Protein AF-A0ABD7NKW3-F1 (afdb_monomer_lite)

Radius of gyration: 15.7 Å; chains: 1; bounding box: 37×29×44 Å

Organism: Klebsiella pneumoniae (NCBI:txid573)

Secondary structure (DSSP, 8-s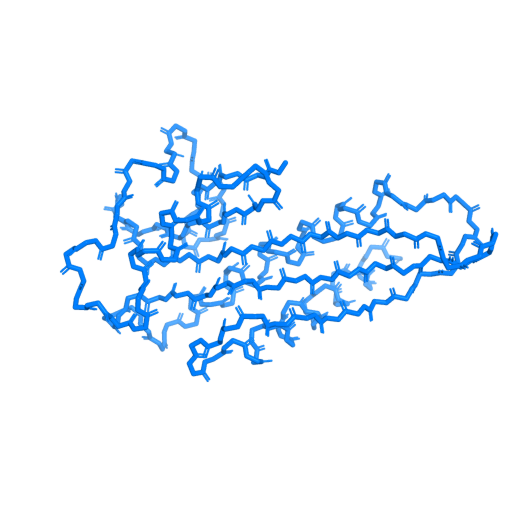tate):
--EEEE-TTS-B-TT--GGG--STTS--GGGHHHHHHHHHH-TT-EEEEEEETTEEEEEEEEEEEEEESSSSEEEEEEEEEEEEE-GGGTTSSHHHHHHHHHHHHHHHHHHHS--TT-EEEEEEEES---TTHHHHHHHHHHHHHHHHHH--

Sequence (152 aa):
MKKICIDLQGSPILGMLPQQGDFASVRDEFDASNRYDQALNFDDISVVTLVSEGKIIGFCSYFFHAFNLNENERIMTTTIDSVFIIESERKKSLSKILARYVACELLEFESSDEPCGCHLTHESTSNIVSQEGGRFVGDVYRIFSALKTIKV

Structure (mmCIF, N/CA/C/O backbone):
data_AF-A0ABD7NKW3-F1
#
_entry.id   AF-A0ABD7NKW3-F1
#
loop_
_atom_site.group_PDB
_atom_site.id
_atom_site.type_symbol
_atom_site.label_atom_id
_atom_site.label_alt_id
_atom_site.label_comp_id
_atom_site.label_asym_id
_atom_site.label_entity_id
_atom_site.label_seq_id
_atom_site.pdbx_PDB_ins_code
_atom_site.Cartn_x
_atom_site.Cartn_y
_atom_site.Cartn_z
_atom_site.occupancy
_atom_site.B_iso_or_equiv
_atom_site.auth_seq_id
_atom_site.auth_comp_id
_atom_site.auth_asym_id
_atom_site.auth_atom_id
_atom_site.pdbx_PDB_model_num
ATOM 1 N N . MET A 1 1 ? -5.149 -4.071 -10.969 1.00 82.69 1 MET A N 1
ATOM 2 C CA . MET A 1 1 ? -4.824 -3.517 -9.636 1.00 82.69 1 MET A CA 1
ATOM 3 C C . MET A 1 1 ? -5.494 -4.332 -8.543 1.00 82.69 1 MET A C 1
ATOM 5 O O . MET A 1 1 ? -6.516 -4.954 -8.819 1.00 82.69 1 MET A O 1
ATOM 9 N N . LYS A 1 2 ? -4.910 -4.388 -7.338 1.00 88.75 2 LYS A N 1
ATOM 10 C CA . LYS A 1 2 ? -5.412 -5.220 -6.225 1.00 88.75 2 LYS A CA 1
ATOM 11 C C . LYS A 1 2 ? -6.123 -4.360 -5.176 1.00 88.75 2 LYS A C 1
ATOM 13 O O . LYS A 1 2 ? -5.596 -3.335 -4.764 1.00 88.75 2 LYS A O 1
ATOM 18 N N . LYS A 1 3 ? -7.299 -4.802 -4.724 1.00 94.38 3 LYS A N 1
ATOM 19 C CA . LYS A 1 3 ? -8.049 -4.233 -3.591 1.00 94.38 3 LYS A CA 1
ATOM 20 C C . LYS A 1 3 ? -8.205 -5.347 -2.560 1.00 94.38 3 LYS A C 1
ATOM 22 O O . LYS A 1 3 ? -8.909 -6.318 -2.831 1.00 94.38 3 LYS A O 1
ATOM 27 N N . ILE A 1 4 ? -7.496 -5.263 -1.437 1.00 96.50 4 ILE A N 1
ATOM 28 C CA . ILE A 1 4 ? -7.325 -6.396 -0.520 1.00 96.50 4 ILE A CA 1
ATOM 29 C C . ILE A 1 4 ? -7.360 -5.984 0.951 1.00 96.50 4 ILE A C 1
ATOM 31 O O . ILE A 1 4 ? -6.873 -4.920 1.321 1.00 96.50 4 ILE A O 1
ATOM 35 N N . CYS A 1 5 ? -7.906 -6.858 1.795 1.00 97.62 5 CYS A N 1
ATOM 36 C CA . CYS A 1 5 ? -7.801 -6.761 3.246 1.00 97.62 5 CYS A CA 1
ATOM 37 C C . CYS A 1 5 ? -6.705 -7.696 3.767 1.00 97.62 5 CYS A C 1
ATOM 39 O O . CYS A 1 5 ? -6.643 -8.860 3.367 1.00 97.62 5 CYS A O 1
ATOM 41 N N . ILE A 1 6 ? -5.876 -7.200 4.684 1.00 97.81 6 ILE A N 1
ATOM 42 C CA . ILE A 1 6 ? -4.828 -7.966 5.362 1.00 97.81 6 ILE A CA 1
ATOM 43 C C . ILE A 1 6 ? -4.976 -7.892 6.883 1.00 97.81 6 ILE A C 1
ATOM 45 O O . ILE A 1 6 ? -5.465 -6.899 7.427 1.00 97.81 6 ILE A O 1
ATOM 49 N N . ASP A 1 7 ? -4.538 -8.943 7.569 1.00 96.75 7 ASP A N 1
ATOM 50 C CA . ASP A 1 7 ? -4.470 -8.996 9.029 1.00 96.75 7 ASP A CA 1
ATOM 51 C C . ASP A 1 7 ? -3.207 -8.309 9.589 1.00 96.75 7 ASP A C 1
ATOM 53 O O . ASP A 1 7 ? -2.360 -7.778 8.862 1.00 96.75 7 ASP A O 1
ATOM 57 N N . LEU A 1 8 ? -3.052 -8.342 10.916 1.00 95.31 8 LEU A N 1
ATOM 58 C CA . LEU A 1 8 ? -1.892 -7.780 11.618 1.00 95.31 8 LEU A CA 1
ATOM 59 C C . LEU A 1 8 ? -0.582 -8.557 11.387 1.00 95.31 8 LEU A C 1
ATOM 61 O O . LEU A 1 8 ? 0.479 -8.128 11.841 1.00 95.31 8 LEU A O 1
ATOM 65 N N . GLN A 1 9 ? -0.630 -9.695 10.697 1.00 94.31 9 GLN A N 1
ATOM 66 C CA . GLN A 1 9 ? 0.537 -10.453 10.252 1.00 94.31 9 GLN A CA 1
ATOM 67 C C . GLN A 1 9 ? 0.909 -10.108 8.798 1.00 94.31 9 GLN A C 1
ATOM 69 O O . GLN A 1 9 ? 1.984 -10.496 8.332 1.00 94.31 9 GLN A O 1
ATOM 74 N N . GLY A 1 10 ? 0.071 -9.330 8.107 1.00 93.50 10 GLY A N 1
ATOM 75 C CA . GLY A 1 10 ? 0.220 -8.984 6.698 1.00 93.50 10 GLY A CA 1
ATOM 76 C C . GLY A 1 10 ? -0.332 -10.044 5.745 1.00 93.50 10 GLY A C 1
ATOM 77 O O . GLY A 1 10 ? 0.001 -10.017 4.561 1.00 93.50 10 GLY A O 1
ATOM 78 N N . SER A 1 11 ? -1.141 -10.979 6.245 1.00 95.12 11 SER A N 1
ATOM 79 C CA . SER A 1 11 ? -1.727 -12.057 5.450 1.00 95.12 11 SER A CA 1
ATOM 80 C C . SER A 1 11 ? -3.079 -11.629 4.876 1.00 95.12 11 SER A C 1
ATOM 82 O O . SER A 1 11 ? -3.859 -10.998 5.591 1.00 95.12 11 SER A O 1
ATOM 84 N N . PRO A 1 12 ? -3.406 -11.994 3.623 1.00 95.31 12 PRO A N 1
ATOM 85 C CA . PRO A 1 12 ? -4.737 -11.792 3.057 1.00 95.31 12 PRO A CA 1
ATOM 86 C C . PRO A 1 12 ? -5.856 -12.402 3.908 1.00 95.31 12 PRO A C 1
ATOM 88 O O . PRO A 1 12 ? -5.800 -13.580 4.264 1.00 95.31 12 PRO A O 1
ATOM 91 N N . ILE A 1 13 ? -6.915 -11.632 4.160 1.00 95.25 13 ILE A N 1
ATOM 92 C CA . ILE A 1 13 ? -8.134 -12.123 4.813 1.00 95.25 13 ILE A CA 1
ATOM 93 C C . ILE A 1 13 ? -9.116 -12.575 3.734 1.00 95.25 13 ILE A C 1
ATOM 95 O O . ILE A 1 13 ? -9.704 -11.765 3.017 1.00 95.25 13 ILE A O 1
ATOM 99 N N . LEU A 1 14 ? -9.307 -13.888 3.614 1.00 91.31 14 LEU A N 1
ATOM 100 C CA . LEU A 1 14 ? -10.218 -14.462 2.624 1.00 91.31 14 LEU A CA 1
ATOM 101 C C . LEU A 1 14 ? -11.674 -14.079 2.919 1.00 91.31 14 LEU A C 1
ATOM 103 O O . LEU A 1 14 ? -12.149 -14.215 4.044 1.00 91.31 14 LEU A O 1
ATOM 107 N N . GLY A 1 15 ? -12.394 -13.638 1.886 1.00 86.25 15 GLY A N 1
ATOM 108 C CA . GLY A 1 15 ? -13.815 -13.288 1.977 1.00 86.25 15 GLY A CA 1
ATOM 109 C C . GLY A 1 15 ? -14.110 -11.897 2.545 1.00 86.25 15 GLY A C 1
ATOM 110 O O . GLY A 1 15 ? -15.278 -11.514 2.574 1.00 86.25 15 GLY A O 1
ATOM 111 N N . MET A 1 16 ? -13.085 -11.135 2.942 1.00 91.56 16 MET A N 1
ATOM 112 C CA . MET A 1 16 ? -13.230 -9.734 3.329 1.00 91.56 16 MET A CA 1
ATOM 113 C C . MET A 1 16 ? -12.770 -8.823 2.193 1.00 91.56 16 MET A C 1
ATOM 115 O O . MET A 1 16 ? -11.662 -8.966 1.675 1.00 91.56 16 MET A O 1
ATOM 119 N N . LEU A 1 17 ? -13.635 -7.890 1.806 1.00 89.81 17 LEU A N 1
ATOM 120 C CA . LEU A 1 17 ? -13.358 -6.915 0.758 1.00 89.81 17 LEU A CA 1
ATOM 121 C C . LEU A 1 17 ? -13.202 -5.517 1.366 1.00 89.81 17 LEU A C 1
ATOM 123 O O . LEU A 1 17 ? -13.988 -5.161 2.246 1.00 89.81 17 LEU A O 1
ATOM 127 N N . PRO A 1 18 ? -12.264 -4.689 0.871 1.00 89.25 18 PRO A N 1
ATOM 128 C CA . PRO A 1 18 ? -12.095 -3.314 1.342 1.00 89.25 18 PRO A CA 1
ATOM 129 C C . PRO A 1 18 ? -13.390 -2.487 1.369 1.00 89.25 18 PRO A C 1
ATOM 131 O O . PRO A 1 18 ? -13.592 -1.704 2.291 1.00 89.25 18 PRO A O 1
ATOM 134 N N . GLN A 1 19 ? -14.291 -2.709 0.409 1.00 86.94 19 GLN A N 1
ATOM 135 C CA . GLN A 1 19 ? -15.581 -2.021 0.274 1.00 86.94 19 GLN A CA 1
ATOM 136 C C . GLN A 1 19 ? -16.585 -2.340 1.396 1.00 86.94 19 GLN A C 1
ATOM 138 O O . GLN A 1 19 ? -17.633 -1.709 1.475 1.00 86.94 19 GLN A O 1
ATOM 143 N N . GLN A 1 20 ? -16.315 -3.349 2.231 1.00 82.00 20 GLN A N 1
ATOM 144 C CA . GLN A 1 20 ? -17.192 -3.736 3.342 1.00 82.00 20 GLN A CA 1
ATOM 145 C C . GLN A 1 20 ? -16.958 -2.909 4.614 1.00 82.00 20 GLN A C 1
ATOM 147 O O . GLN A 1 20 ? -17.719 -3.056 5.568 1.00 82.00 20 GLN A O 1
ATOM 152 N N . GLY A 1 21 ? -15.914 -2.080 4.657 1.00 81.88 21 GLY A N 1
ATOM 153 C CA . GLY A 1 21 ? -15.647 -1.167 5.765 1.00 81.88 21 GLY A CA 1
ATOM 154 C C . GLY A 1 21 ? -15.484 0.270 5.284 1.00 81.88 21 GLY A C 1
ATOM 155 O O . GLY A 1 21 ? -15.212 0.504 4.110 1.00 81.88 21 GLY A O 1
ATOM 156 N N . ASP A 1 22 ? -15.602 1.218 6.210 1.00 84.06 22 ASP A N 1
ATOM 157 C CA . ASP A 1 22 ? -15.376 2.643 5.970 1.00 84.06 22 ASP A CA 1
ATOM 158 C C . ASP A 1 22 ? -14.616 3.297 7.137 1.00 84.06 22 ASP A C 1
ATOM 160 O O . ASP A 1 22 ? -14.426 2.701 8.205 1.00 84.06 22 ASP A O 1
ATOM 164 N N . PHE A 1 23 ? -14.167 4.533 6.917 1.00 85.81 23 PHE A N 1
ATOM 165 C CA . PHE A 1 23 ? -13.575 5.386 7.949 1.00 85.81 23 PHE A CA 1
ATOM 166 C C . PHE A 1 23 ? -14.512 6.533 8.357 1.00 85.81 23 PHE A C 1
ATOM 168 O O . PHE A 1 23 ? -14.068 7.481 9.001 1.00 85.81 23 PHE A O 1
ATOM 175 N N . ALA A 1 24 ? -15.810 6.445 8.043 1.00 79.50 24 ALA A N 1
ATOM 176 C CA . ALA A 1 24 ? -16.773 7.531 8.242 1.00 79.50 24 ALA A CA 1
ATOM 177 C C . ALA A 1 24 ? -16.999 7.870 9.725 1.00 79.50 24 ALA A C 1
ATOM 179 O O . ALA A 1 24 ? -17.355 8.994 10.075 1.00 79.50 24 ALA A O 1
ATOM 180 N N . SER A 1 25 ? -16.795 6.891 10.613 1.00 73.25 25 SER A N 1
ATOM 181 C CA . SER A 1 25 ? -16.923 7.065 12.068 1.00 73.25 25 SER A CA 1
ATOM 182 C C . SER A 1 25 ? -15.676 7.650 12.741 1.00 73.25 25 SER A C 1
ATOM 184 O O . SER A 1 25 ? -15.723 8.026 13.916 1.00 73.25 25 SER A O 1
ATOM 186 N N . VAL A 1 26 ? -14.557 7.727 12.021 1.00 75.19 26 VAL A N 1
ATOM 187 C CA . VAL A 1 26 ? -13.326 8.334 12.521 1.00 75.19 26 VAL A CA 1
ATOM 188 C C . VAL A 1 26 ? -13.469 9.844 12.362 1.00 75.19 26 VAL A C 1
ATOM 190 O O . VAL A 1 26 ? -13.975 10.317 11.348 1.00 75.19 26 VAL A O 1
ATOM 193 N N . ARG A 1 27 ? -13.037 10.628 13.361 1.00 70.75 27 ARG A N 1
ATOM 194 C CA . ARG A 1 27 ? -12.874 12.079 13.173 1.00 70.75 27 ARG A CA 1
ATOM 195 C C . ARG A 1 27 ? -12.052 12.250 11.900 1.00 70.75 27 ARG A C 1
ATOM 197 O O . ARG A 1 27 ? -10.983 11.654 11.848 1.00 70.75 27 ARG A O 1
ATOM 204 N N . ASP A 1 28 ? -12.577 12.970 10.909 1.00 67.88 28 ASP A N 1
ATOM 205 C CA . ASP A 1 28 ? -12.053 12.990 9.535 1.00 67.88 28 ASP A CA 1
ATOM 206 C C . ASP A 1 28 ? -10.683 13.687 9.452 1.00 67.88 28 ASP A C 1
ATOM 208 O O . ASP A 1 28 ? -10.503 14.814 8.989 1.00 67.88 28 ASP A O 1
ATOM 212 N N . GLU A 1 29 ? -9.696 13.025 10.040 1.00 67.62 29 GLU A N 1
ATOM 213 C CA . GLU A 1 29 ? -8.310 13.411 10.077 1.00 67.62 29 GLU A CA 1
ATOM 214 C C . GLU A 1 29 ? -7.746 13.197 8.688 1.00 67.62 29 GLU A C 1
ATOM 216 O O . GLU A 1 29 ? -7.675 12.069 8.202 1.00 67.62 29 GLU A O 1
ATOM 221 N N . PHE A 1 30 ? -7.290 14.289 8.079 1.00 72.12 30 PHE A N 1
ATOM 222 C CA . PHE A 1 30 ? -6.649 14.257 6.769 1.00 72.12 30 PHE A CA 1
ATOM 223 C C . PHE A 1 30 ? -7.548 13.705 5.648 1.00 72.12 30 PHE A C 1
ATOM 225 O O . PHE A 1 30 ? -7.017 13.163 4.681 1.00 72.12 30 PHE A O 1
ATOM 232 N N . ASP A 1 31 ? -8.875 13.876 5.753 1.00 83.00 31 ASP A N 1
ATOM 233 C CA . ASP A 1 31 ? -9.840 13.472 4.712 1.00 83.00 31 ASP A CA 1
ATOM 234 C C . ASP A 1 31 ? -9.792 11.953 4.424 1.00 83.00 31 ASP A C 1
ATOM 236 O O . ASP A 1 31 ? -9.965 11.497 3.293 1.00 83.00 31 ASP A O 1
ATOM 240 N N . ALA A 1 32 ? -9.466 11.148 5.445 1.00 84.38 32 ALA A N 1
ATOM 241 C CA . ALA A 1 32 ? -9.139 9.731 5.296 1.00 84.38 32 ALA A CA 1
ATOM 242 C C . ALA A 1 32 ? -10.288 8.908 4.699 1.00 84.38 32 ALA A C 1
ATOM 244 O O . ALA A 1 32 ? -10.026 8.008 3.900 1.00 84.38 32 ALA A O 1
ATOM 245 N N . SER A 1 33 ? -11.540 9.221 5.054 1.00 88.00 33 SER A N 1
ATOM 246 C CA . SER A 1 33 ? -12.703 8.513 4.502 1.00 88.00 33 SER A CA 1
ATOM 247 C C . SER A 1 33 ? -12.832 8.765 3.003 1.00 88.00 33 SER A C 1
ATOM 249 O O . SER A 1 33 ? -12.893 7.822 2.223 1.00 88.00 33 SER A O 1
ATOM 251 N N . ASN A 1 34 ? -12.775 10.029 2.585 1.00 88.19 34 ASN A N 1
ATOM 252 C CA . ASN A 1 34 ? -12.877 10.405 1.179 1.00 88.19 34 ASN A CA 1
ATOM 253 C C . ASN A 1 34 ? -11.700 9.862 0.356 1.00 88.19 34 ASN A C 1
ATOM 255 O O . ASN A 1 34 ? -11.891 9.376 -0.753 1.00 88.19 34 ASN A O 1
ATOM 259 N N . ARG A 1 35 ? -10.478 9.889 0.906 1.00 88.50 35 ARG A N 1
ATOM 260 C CA . ARG A 1 35 ? -9.280 9.313 0.268 1.00 88.50 35 ARG A CA 1
ATOM 261 C C . ARG A 1 35 ? -9.424 7.816 0.037 1.00 88.50 35 ARG A C 1
ATOM 263 O O . ARG A 1 35 ? -9.101 7.328 -1.044 1.00 88.50 35 ARG A O 1
ATOM 270 N N . TYR A 1 36 ? -9.922 7.102 1.041 1.00 91.50 36 TYR A N 1
ATOM 271 C CA . TYR A 1 36 ? -10.184 5.674 0.941 1.00 91.50 36 TYR A CA 1
ATOM 272 C C . TYR A 1 36 ? -11.252 5.376 -0.116 1.00 91.50 36 TYR A C 1
ATOM 274 O O . TYR A 1 36 ? -11.013 4.571 -1.017 1.00 91.50 36 TYR A O 1
ATOM 282 N N . ASP A 1 37 ? -12.383 6.082 -0.070 1.00 91.31 37 ASP A N 1
ATOM 283 C CA . ASP A 1 37 ? -13.487 5.902 -1.014 1.00 91.31 37 ASP A CA 1
ATOM 284 C C . ASP A 1 37 ? -13.066 6.232 -2.450 1.00 91.31 37 ASP A C 1
ATOM 286 O O . ASP A 1 37 ? -13.375 5.487 -3.381 1.00 91.31 37 ASP A O 1
ATOM 290 N N . GLN A 1 38 ? -12.311 7.313 -2.655 1.00 90.25 38 GLN A N 1
ATOM 291 C CA . GLN A 1 38 ? -11.740 7.650 -3.958 1.00 90.25 38 GLN A CA 1
ATOM 292 C C . GLN A 1 38 ? -10.841 6.520 -4.458 1.00 90.25 38 GLN A C 1
ATOM 294 O O . GLN A 1 38 ? -11.078 5.996 -5.545 1.00 90.25 38 GLN A O 1
ATOM 299 N N . ALA A 1 39 ? -9.870 6.081 -3.655 1.00 91.62 39 ALA A N 1
ATOM 300 C CA . ALA A 1 39 ? -8.947 5.016 -4.038 1.00 91.62 39 ALA A CA 1
ATOM 301 C C . ALA A 1 39 ? -9.665 3.697 -4.382 1.00 91.62 39 ALA A C 1
ATOM 303 O O . ALA A 1 39 ? -9.262 2.993 -5.307 1.00 91.62 39 ALA A O 1
ATOM 304 N N . LEU A 1 40 ? -10.761 3.370 -3.689 1.00 93.31 40 LEU A N 1
ATOM 305 C CA . LEU A 1 40 ? -11.582 2.199 -4.003 1.00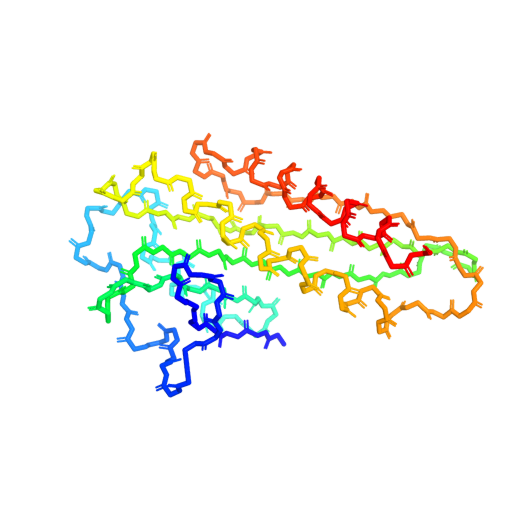 93.31 40 LEU A CA 1
ATOM 306 C C . LEU A 1 40 ? -12.373 2.327 -5.309 1.00 93.31 40 LEU A C 1
ATOM 308 O O . LEU A 1 40 ? -12.722 1.295 -5.889 1.00 93.31 40 LEU A O 1
ATOM 312 N N . ASN A 1 41 ? -12.635 3.543 -5.785 1.00 91.25 41 ASN A N 1
ATOM 313 C CA . ASN A 1 41 ? -13.388 3.806 -7.012 1.00 91.25 41 ASN A CA 1
ATOM 314 C C . ASN A 1 41 ? -12.505 3.966 -8.260 1.00 91.25 41 ASN A C 1
ATOM 316 O O . ASN A 1 41 ? -13.012 3.827 -9.369 1.00 91.25 41 ASN A O 1
ATOM 320 N N . PHE A 1 42 ? -11.201 4.212 -8.111 1.00 89.56 42 PHE A N 1
ATOM 321 C CA . PHE A 1 42 ? -10.269 4.215 -9.242 1.00 89.56 42 PHE A CA 1
ATOM 322 C C . PHE A 1 42 ? -9.787 2.792 -9.566 1.00 89.56 42 PHE A C 1
ATOM 324 O O . PHE A 1 42 ? -9.431 2.013 -8.678 1.00 89.56 42 PHE A O 1
ATOM 331 N N . ASP A 1 43 ? -9.782 2.437 -10.851 1.00 87.50 43 ASP A N 1
ATOM 332 C CA . ASP A 1 43 ? -9.339 1.114 -11.321 1.00 87.50 43 ASP A CA 1
ATOM 333 C C . ASP A 1 43 ? -7.812 0.990 -11.381 1.00 87.50 43 ASP A C 1
ATOM 335 O O . ASP A 1 43 ? -7.264 -0.097 -11.183 1.00 87.50 43 ASP A O 1
ATOM 339 N N . ASP A 1 44 ? -7.128 2.118 -11.567 1.00 87.00 44 ASP A N 1
ATOM 340 C CA . ASP A 1 44 ? -5.669 2.211 -11.655 1.00 87.00 44 ASP A CA 1
ATOM 341 C C . ASP A 1 44 ? -4.993 2.379 -10.287 1.00 87.00 44 ASP A C 1
ATOM 343 O O . ASP A 1 44 ? -3.785 2.585 -10.212 1.00 87.00 44 ASP A O 1
ATOM 347 N N . ILE A 1 45 ? -5.744 2.270 -9.187 1.00 90.19 45 ILE A N 1
ATOM 348 C CA . ILE A 1 45 ? -5.215 2.365 -7.824 1.00 90.19 45 ILE A CA 1
ATOM 349 C C . ILE A 1 45 ? -5.374 1.016 -7.124 1.00 90.19 45 ILE A C 1
ATOM 351 O O . ILE A 1 45 ? -6.452 0.419 -7.081 1.00 90.19 45 ILE A O 1
ATOM 355 N N . SER A 1 46 ? -4.269 0.520 -6.571 1.00 94.81 46 SER A N 1
ATOM 356 C CA . SER A 1 46 ? -4.290 -0.604 -5.640 1.00 94.81 46 SER A CA 1
ATOM 357 C C . SER A 1 46 ? -4.533 -0.095 -4.224 1.00 94.81 46 SER A C 1
ATOM 359 O O . SER A 1 46 ? -4.044 0.967 -3.842 1.00 94.81 46 SER A O 1
ATOM 361 N N . VAL A 1 47 ? -5.283 -0.860 -3.436 1.00 95.75 47 VAL A N 1
ATOM 362 C CA . VAL A 1 47 ? -5.610 -0.544 -2.044 1.00 95.75 47 VAL A CA 1
ATOM 363 C C . VAL A 1 47 ? -5.351 -1.769 -1.184 1.00 95.75 47 VAL A C 1
ATOM 365 O O . VAL A 1 47 ? -5.906 -2.840 -1.431 1.00 95.75 47 VAL A O 1
ATOM 368 N N . VAL A 1 48 ? -4.532 -1.599 -0.152 1.00 96.81 48 VAL A N 1
ATOM 369 C CA . VAL A 1 48 ? -4.360 -2.580 0.919 1.00 96.81 48 VAL A CA 1
ATOM 370 C C . VAL A 1 48 ? -4.931 -2.014 2.215 1.00 96.81 48 VAL A C 1
ATOM 372 O O . VAL A 1 48 ? -4.501 -0.965 2.691 1.00 96.81 48 VAL A O 1
ATOM 375 N N . THR A 1 49 ? -5.907 -2.715 2.783 1.00 97.12 49 THR A N 1
ATOM 376 C CA . THR A 1 49 ? -6.631 -2.326 3.996 1.00 97.12 49 THR A CA 1
ATOM 377 C C . THR A 1 49 ? -6.200 -3.213 5.157 1.00 97.12 49 THR A C 1
ATOM 379 O O . THR A 1 49 ? -6.276 -4.435 5.070 1.00 97.12 49 THR A O 1
ATOM 382 N N . LEU A 1 50 ? -5.764 -2.610 6.261 1.00 96.50 50 LEU A N 1
ATOM 383 C CA . LEU A 1 50 ? -5.381 -3.320 7.477 1.00 96.50 50 LEU A CA 1
ATOM 384 C C . LEU A 1 50 ? -6.600 -3.544 8.372 1.00 96.50 50 LEU A C 1
ATOM 386 O O . LEU A 1 50 ? -7.346 -2.604 8.660 1.00 96.50 50 LEU A O 1
ATOM 390 N N . VAL A 1 51 ? -6.764 -4.772 8.852 1.00 96.06 51 VAL A N 1
ATOM 391 C CA . VAL A 1 51 ? -7.908 -5.192 9.662 1.00 96.06 51 VAL A CA 1
ATOM 392 C C . VAL A 1 51 ? -7.438 -5.735 11.006 1.00 96.06 51 VAL A C 1
ATOM 394 O O . VAL A 1 51 ? -6.520 -6.551 11.082 1.00 96.06 51 VAL A O 1
ATOM 397 N N . SER A 1 52 ? -8.113 -5.313 12.072 1.00 94.06 52 SER A N 1
ATOM 398 C CA . SER A 1 52 ? -7.960 -5.863 13.417 1.00 94.06 52 SER A CA 1
ATOM 399 C C . SER A 1 52 ? -9.332 -6.179 13.988 1.00 94.06 52 SER A C 1
ATOM 401 O O . SER A 1 52 ? -10.224 -5.335 13.958 1.00 94.06 52 SER A O 1
ATOM 403 N N . GLU A 1 53 ? -9.509 -7.400 14.495 1.00 91.00 53 GLU A N 1
ATOM 404 C CA . GLU A 1 53 ? -1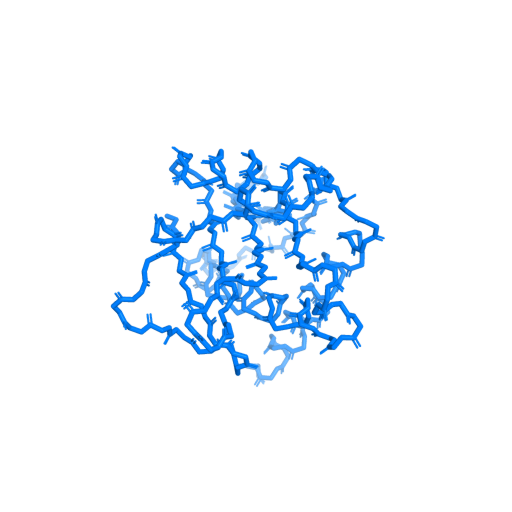0.767 -7.848 15.118 1.00 91.00 53 GLU A CA 1
ATOM 405 C C . GLU A 1 53 ? -12.005 -7.620 14.223 1.00 91.00 53 GLU A C 1
ATOM 407 O O . GLU A 1 53 ? -13.074 -7.222 14.683 1.00 91.00 53 GLU A O 1
ATOM 412 N N . GLY A 1 54 ? -11.850 -7.835 12.911 1.00 88.81 54 GLY A N 1
ATOM 413 C CA . GLY A 1 54 ? -12.916 -7.652 11.918 1.00 88.81 54 GLY A CA 1
ATOM 414 C C . GLY A 1 54 ? -13.233 -6.195 11.565 1.00 88.81 54 GLY A C 1
ATOM 415 O O . GLY A 1 54 ? -14.136 -5.951 10.768 1.00 88.81 54 GLY A O 1
ATOM 416 N N . LYS A 1 55 ? -12.501 -5.222 12.117 1.00 91.56 55 LYS A N 1
ATOM 417 C CA . LYS A 1 55 ? -12.645 -3.797 11.801 1.00 91.56 55 LYS A CA 1
ATOM 418 C C . LYS A 1 55 ? -11.468 -3.308 10.978 1.00 91.56 55 LYS A C 1
ATOM 420 O O . LYS A 1 55 ? -10.322 -3.647 11.272 1.00 91.56 55 LYS A O 1
ATOM 425 N N . ILE A 1 56 ? -11.742 -2.479 9.977 1.00 93.00 56 ILE A N 1
ATOM 426 C CA . ILE A 1 56 ? -10.679 -1.787 9.254 1.00 93.00 56 ILE A CA 1
ATOM 427 C C . ILE A 1 56 ? -10.070 -0.719 10.170 1.00 93.00 56 ILE A C 1
ATOM 429 O O . ILE A 1 56 ? -10.785 0.023 10.840 1.00 93.00 56 ILE A O 1
ATOM 433 N N . ILE A 1 57 ? -8.744 -0.681 10.247 1.00 93.12 57 ILE A N 1
ATOM 434 C CA . ILE A 1 57 ? -8.005 0.221 11.146 1.00 93.12 57 ILE A CA 1
ATOM 435 C C . ILE A 1 57 ? -6.968 1.076 10.416 1.00 93.12 57 ILE A C 1
ATOM 437 O O . ILE A 1 57 ? -6.319 1.933 11.015 1.00 93.12 57 ILE A O 1
ATOM 441 N N . GLY A 1 58 ? -6.810 0.862 9.115 1.00 92.62 58 GLY A N 1
ATOM 442 C CA . GLY A 1 58 ? -5.941 1.665 8.276 1.00 92.62 58 GLY A CA 1
ATOM 443 C C . GLY A 1 58 ? -5.898 1.163 6.845 1.00 92.62 58 GLY A C 1
ATOM 444 O O . GLY A 1 58 ? -6.429 0.097 6.538 1.00 92.62 58 GLY A O 1
ATOM 445 N N . PHE A 1 59 ? -5.265 1.930 5.971 1.00 93.81 59 PHE A N 1
ATOM 446 C CA . PHE A 1 59 ? -5.103 1.576 4.570 1.00 93.81 59 PHE A CA 1
ATOM 447 C C . PHE A 1 59 ? -3.853 2.215 3.963 1.00 93.81 59 PHE A C 1
ATOM 449 O O . PHE A 1 59 ? -3.286 3.170 4.503 1.00 93.81 59 PHE A O 1
ATOM 456 N N . CYS A 1 60 ? -3.451 1.677 2.817 1.00 92.94 60 CYS A N 1
ATOM 457 C CA . CYS A 1 60 ? -2.517 2.290 1.888 1.00 92.94 60 CYS A CA 1
ATOM 458 C C . CYS A 1 60 ? -3.089 2.187 0.469 1.00 92.94 60 CYS A C 1
ATOM 460 O O . CYS A 1 60 ? -3.441 1.088 0.033 1.00 92.94 60 CYS A O 1
ATOM 462 N N . SER A 1 61 ? -3.174 3.313 -0.238 1.00 92.44 61 SER A N 1
ATOM 463 C CA . SER A 1 61 ? -3.433 3.368 -1.677 1.00 92.44 61 SER A CA 1
ATOM 464 C C . SER A 1 61 ? -2.131 3.632 -2.429 1.00 92.44 61 SER A C 1
ATOM 466 O O . SER A 1 61 ? -1.316 4.471 -2.034 1.00 92.44 61 SER A O 1
ATOM 468 N N . TYR A 1 62 ? -1.903 2.884 -3.503 1.00 91.75 62 TYR A N 1
ATOM 469 C CA . TYR A 1 62 ? -0.663 2.941 -4.269 1.00 91.75 62 TYR A CA 1
ATOM 470 C C . TYR A 1 62 ? -0.860 2.453 -5.701 1.00 91.75 62 TYR A C 1
ATOM 472 O O . TYR A 1 62 ? -1.806 1.730 -6.014 1.00 91.75 62 TYR A O 1
ATOM 480 N N . PHE A 1 63 ? 0.070 2.808 -6.577 1.00 90.00 63 PHE A N 1
ATOM 481 C CA . PHE A 1 63 ? 0.162 2.228 -7.908 1.00 90.00 63 PHE A CA 1
ATOM 482 C C . PHE A 1 63 ? 1.613 2.150 -8.364 1.00 90.00 63 PHE A C 1
ATOM 484 O O . PHE A 1 63 ? 2.460 2.955 -7.965 1.00 90.00 63 PHE A O 1
ATOM 491 N N . PHE A 1 64 ? 1.883 1.158 -9.205 1.00 88.38 64 PHE A N 1
ATOM 492 C CA . PHE A 1 64 ? 3.162 0.995 -9.873 1.00 88.38 64 PHE A CA 1
ATOM 493 C C . PHE A 1 64 ? 2.966 1.255 -11.353 1.00 88.38 64 PHE A C 1
ATOM 495 O O . PHE A 1 64 ? 1.949 0.871 -11.934 1.00 88.38 64 PHE A O 1
ATOM 502 N N . HIS A 1 65 ? 3.940 1.909 -11.956 1.00 86.38 65 HIS A N 1
ATOM 503 C CA . HIS A 1 65 ? 3.978 2.088 -13.390 1.00 86.38 65 HIS A CA 1
ATOM 504 C C . HIS A 1 65 ? 5.382 1.783 -13.874 1.00 86.38 65 HIS A C 1
ATOM 506 O O . HIS A 1 65 ? 6.353 2.010 -13.156 1.00 86.38 65 HIS A O 1
ATOM 512 N N . ALA A 1 66 ? 5.500 1.268 -15.088 1.00 84.69 66 ALA A N 1
ATOM 513 C CA . ALA A 1 66 ? 6.797 1.088 -15.694 1.00 84.69 66 ALA A CA 1
ATOM 514 C C . ALA A 1 66 ? 6.743 1.432 -17.173 1.00 84.69 66 ALA A C 1
ATOM 516 O O . ALA A 1 66 ? 5.781 1.116 -17.872 1.00 84.69 66 ALA A O 1
ATOM 517 N N . PHE A 1 67 ? 7.781 2.114 -17.634 1.00 83.44 67 PHE A N 1
ATOM 518 C CA . PHE A 1 67 ? 7.872 2.598 -19.000 1.00 83.44 67 PHE A CA 1
ATOM 519 C C . PHE A 1 67 ? 9.312 2.538 -19.495 1.00 83.44 67 PHE A C 1
ATOM 521 O O . PHE A 1 67 ? 10.268 2.625 -18.724 1.00 83.44 67 PHE A O 1
ATOM 528 N N . ASN A 1 68 ? 9.461 2.381 -20.807 1.00 83.38 68 ASN A N 1
ATOM 529 C CA . ASN A 1 68 ? 10.767 2.363 -21.451 1.00 83.38 68 ASN A CA 1
ATOM 530 C C . ASN A 1 68 ? 11.254 3.807 -21.594 1.00 83.38 68 ASN A C 1
ATOM 532 O O . ASN A 1 68 ? 10.577 4.619 -22.228 1.00 83.38 68 ASN A O 1
ATOM 536 N N . LEU A 1 69 ? 12.423 4.121 -21.035 1.00 80.88 69 LEU A N 1
ATOM 537 C CA . LEU A 1 69 ? 13.105 5.380 -21.329 1.00 80.88 69 LEU A CA 1
ATOM 538 C C . LEU A 1 69 ? 13.782 5.297 -22.705 1.00 80.88 69 LEU A C 1
ATOM 540 O O . LEU A 1 69 ? 13.774 6.259 -23.470 1.00 80.88 69 LEU A O 1
ATOM 544 N N . ASN A 1 70 ? 14.343 4.129 -23.024 1.00 81.94 70 ASN A N 1
ATOM 545 C CA . ASN A 1 70 ? 14.921 3.779 -24.320 1.00 81.94 70 ASN A CA 1
ATOM 546 C C . ASN A 1 70 ? 14.936 2.244 -24.500 1.00 81.94 70 ASN A C 1
ATOM 548 O O . ASN A 1 70 ? 14.334 1.515 -23.715 1.00 81.94 70 ASN A O 1
ATOM 552 N N . GLU A 1 71 ? 15.596 1.746 -25.549 1.00 77.38 71 GLU A N 1
ATOM 553 C CA . GLU A 1 71 ? 15.676 0.311 -25.876 1.00 77.38 71 GLU A CA 1
ATOM 554 C C . GLU A 1 71 ? 16.401 -0.553 -24.825 1.00 77.38 71 GLU A C 1
ATOM 556 O O . GLU A 1 71 ? 16.192 -1.762 -24.802 1.00 77.38 71 GLU A O 1
ATOM 561 N N . ASN A 1 72 ? 17.209 0.051 -23.947 1.00 78.31 72 ASN A N 1
ATOM 562 C CA . ASN A 1 72 ? 18.027 -0.651 -22.950 1.00 78.31 72 ASN A CA 1
ATOM 563 C C . ASN A 1 72 ? 17.682 -0.270 -21.496 1.00 78.31 72 ASN A C 1
ATOM 565 O O . ASN A 1 72 ? 18.243 -0.839 -20.555 1.00 78.31 72 ASN A O 1
ATOM 569 N N . GLU A 1 73 ? 16.780 0.692 -21.297 1.00 76.94 73 GLU A N 1
ATOM 570 C CA . GLU A 1 73 ? 16.496 1.285 -19.992 1.00 76.94 73 GLU A CA 1
ATOM 571 C C . GLU A 1 73 ? 14.994 1.412 -19.746 1.00 76.94 73 GLU A C 1
ATOM 573 O O . GLU A 1 73 ? 14.248 1.989 -20.547 1.00 76.94 73 GLU A O 1
ATOM 578 N N . ARG A 1 74 ? 14.567 0.910 -18.586 1.00 79.31 74 ARG A N 1
ATOM 579 C CA . ARG A 1 74 ? 13.205 1.043 -18.073 1.00 79.31 74 ARG A CA 1
ATOM 580 C C . ARG A 1 74 ? 13.208 1.776 -16.747 1.00 79.31 74 ARG A C 1
ATOM 582 O O . ARG A 1 74 ? 14.049 1.541 -15.881 1.00 79.31 74 ARG A O 1
ATOM 589 N N . ILE A 1 75 ? 12.205 2.623 -16.577 1.00 80.06 75 ILE A N 1
ATOM 590 C CA . ILE A 1 75 ? 11.922 3.283 -15.311 1.00 80.06 75 ILE A CA 1
ATOM 591 C C . ILE A 1 75 ? 10.683 2.630 -14.722 1.00 80.06 75 ILE A C 1
ATOM 593 O O . ILE A 1 75 ? 9.653 2.528 -15.387 1.00 80.06 75 ILE A O 1
ATOM 597 N N . MET A 1 76 ? 10.795 2.203 -13.470 1.00 82.81 76 MET A N 1
ATOM 598 C CA . MET A 1 76 ? 9.682 1.764 -12.647 1.00 82.81 76 MET A CA 1
ATOM 599 C C . MET A 1 76 ? 9.398 2.831 -11.598 1.00 82.81 76 MET A C 1
ATOM 601 O O . MET A 1 76 ? 10.249 3.165 -10.774 1.00 82.81 76 MET A O 1
ATOM 605 N N . THR A 1 77 ? 8.185 3.361 -11.601 1.00 81.38 77 THR A N 1
ATOM 606 C CA . THR A 1 77 ? 7.742 4.344 -10.622 1.00 81.38 77 THR A CA 1
ATOM 607 C C . THR A 1 77 ? 6.836 3.680 -9.599 1.00 81.38 77 THR A C 1
ATOM 609 O O . THR A 1 77 ? 5.901 2.948 -9.928 1.00 81.38 77 THR A O 1
ATOM 612 N N . THR A 1 78 ? 7.122 3.943 -8.328 1.00 85.06 78 THR A N 1
ATOM 613 C CA . THR A 1 78 ? 6.243 3.595 -7.213 1.00 85.06 78 THR A CA 1
ATOM 614 C C . THR A 1 78 ? 5.577 4.854 -6.702 1.00 85.06 78 THR A C 1
ATOM 616 O O . THR A 1 78 ? 6.249 5.748 -6.184 1.00 85.06 78 THR A O 1
ATOM 619 N N . THR A 1 79 ? 4.253 4.909 -6.798 1.00 85.94 79 THR A N 1
ATOM 620 C CA . THR A 1 79 ? 3.481 6.006 -6.223 1.00 85.94 79 THR A CA 1
ATOM 621 C C . THR A 1 79 ? 2.699 5.523 -5.024 1.00 85.94 79 THR A C 1
ATOM 623 O O . THR A 1 79 ? 1.876 4.618 -5.143 1.00 85.94 79 THR A O 1
ATOM 626 N N . ILE A 1 80 ? 2.933 6.158 -3.877 1.00 88.19 80 ILE A N 1
ATOM 627 C CA . ILE A 1 80 ? 2.059 6.030 -2.711 1.00 88.19 80 ILE A CA 1
ATOM 628 C C . ILE A 1 80 ? 1.128 7.238 -2.713 1.00 88.19 80 ILE A C 1
ATOM 630 O O . ILE A 1 80 ? 1.585 8.380 -2.631 1.00 88.19 80 ILE A O 1
ATOM 634 N N . ASP A 1 81 ? -0.164 6.967 -2.855 1.00 86.12 81 ASP A N 1
ATOM 635 C CA . ASP A 1 81 ? -1.214 7.979 -2.932 1.00 86.12 81 ASP A CA 1
ATOM 636 C C . ASP A 1 81 ? -1.701 8.375 -1.535 1.00 86.12 81 ASP A C 1
ATOM 638 O O . ASP A 1 81 ? -1.791 9.551 -1.214 1.00 86.12 81 ASP A O 1
ATOM 642 N N . SER A 1 82 ? -1.978 7.426 -0.646 1.00 86.44 82 SER A N 1
ATOM 643 C CA . SER A 1 82 ? -2.380 7.749 0.725 1.00 86.44 82 SER A CA 1
ATOM 644 C C . SER A 1 82 ? -2.036 6.628 1.685 1.00 86.44 82 SER A C 1
ATOM 646 O O . SER A 1 82 ? -2.109 5.453 1.342 1.00 86.44 82 SER A O 1
ATOM 648 N N . VAL A 1 83 ? -1.677 6.997 2.916 1.00 89.56 83 VAL A N 1
ATOM 649 C CA . VAL A 1 83 ? -1.474 6.059 4.026 1.00 89.56 83 VAL A CA 1
ATOM 650 C C . VAL A 1 83 ? -2.131 6.615 5.270 1.00 89.56 83 VAL A C 1
ATOM 652 O O . VAL A 1 83 ? -1.855 7.746 5.691 1.00 89.56 83 VAL A O 1
ATOM 655 N N . PHE A 1 84 ? -2.958 5.786 5.890 1.00 89.19 84 PHE A N 1
ATOM 656 C CA . PHE A 1 84 ? -3.694 6.152 7.082 1.00 89.19 84 PHE A CA 1
ATOM 657 C C . PHE A 1 84 ? -3.782 4.982 8.057 1.00 89.19 84 PHE A C 1
ATOM 659 O O . PHE A 1 84 ? -3.993 3.840 7.661 1.00 89.19 84 PHE A O 1
ATOM 666 N N . ILE A 1 85 ? -3.647 5.290 9.344 1.00 90.31 85 ILE A N 1
ATOM 667 C CA . ILE A 1 85 ? -3.942 4.405 10.473 1.00 90.31 85 ILE A CA 1
ATOM 668 C C . ILE A 1 85 ? -4.776 5.235 11.451 1.00 90.31 85 ILE A C 1
ATOM 670 O O . ILE A 1 85 ? -4.407 6.384 11.741 1.00 90.31 85 ILE A O 1
ATOM 674 N N . ILE A 1 86 ? -5.869 4.668 11.967 1.00 88.94 86 ILE A N 1
ATOM 675 C CA . ILE A 1 86 ? -6.722 5.343 12.956 1.00 88.94 86 ILE A CA 1
ATOM 676 C C . ILE A 1 86 ? -5.909 5.730 14.195 1.00 88.94 86 ILE A C 1
ATOM 678 O O . ILE A 1 86 ? -5.002 5.004 14.603 1.00 88.94 86 ILE A O 1
ATOM 682 N N . GLU A 1 87 ? -6.215 6.879 14.802 1.00 86.62 87 GLU A N 1
ATOM 683 C CA . GLU A 1 87 ? -5.389 7.471 15.865 1.00 86.62 87 GLU A CA 1
ATOM 684 C C . GLU A 1 87 ? -5.117 6.503 17.031 1.00 86.62 87 GLU A C 1
ATOM 686 O O . GLU A 1 87 ? -3.971 6.372 17.467 1.00 86.62 87 GLU A O 1
ATOM 691 N N . SER A 1 88 ? -6.136 5.754 17.466 1.00 88.12 88 SER A N 1
ATOM 692 C CA . SER A 1 88 ? -6.050 4.775 18.561 1.00 88.12 88 SER A CA 1
ATOM 693 C C . SER A 1 88 ? -5.094 3.604 18.293 1.00 88.12 88 SER A C 1
ATOM 695 O O . SER A 1 88 ? -4.660 2.925 19.224 1.00 88.12 88 SER A O 1
ATOM 697 N N . GLU A 1 89 ? -4.749 3.365 17.028 1.00 89.31 89 GLU A N 1
ATOM 698 C CA . GLU A 1 89 ? -3.896 2.261 16.583 1.00 89.31 89 GLU A CA 1
ATOM 699 C C . GLU A 1 89 ? -2.477 2.718 16.201 1.00 89.31 89 GLU A C 1
ATOM 701 O O . GLU A 1 89 ? -1.595 1.899 15.921 1.00 89.31 89 GLU A O 1
ATOM 706 N N . ARG A 1 90 ? -2.207 4.030 16.227 1.00 85.31 90 ARG A N 1
ATOM 707 C CA . ARG A 1 90 ? -0.882 4.586 15.913 1.00 85.31 90 ARG A CA 1
ATOM 708 C C . ARG A 1 90 ? 0.163 4.186 16.960 1.00 85.31 90 ARG A C 1
ATOM 710 O O . ARG A 1 90 ? -0.145 3.751 18.065 1.00 85.31 90 ARG A O 1
ATOM 717 N N . LYS A 1 91 ? 1.445 4.336 16.598 1.00 80.38 91 LYS A N 1
ATOM 718 C CA . LYS A 1 91 ? 2.629 3.947 17.404 1.00 80.38 91 LYS A CA 1
ATOM 719 C C . LYS A 1 91 ? 2.786 2.438 17.656 1.00 80.38 91 LYS A C 1
ATOM 721 O O . LYS A 1 91 ? 3.727 2.035 18.332 1.00 80.38 91 LYS A O 1
ATOM 726 N N . LYS A 1 92 ? 1.952 1.596 17.039 1.00 83.56 92 LYS A N 1
ATOM 727 C CA . LYS A 1 92 ? 2.060 0.124 17.065 1.00 83.56 92 LYS A CA 1
ATOM 728 C C . LYS A 1 92 ? 2.853 -0.457 15.879 1.00 83.56 92 LYS A C 1
ATOM 730 O O . LYS A 1 92 ? 2.793 -1.648 15.613 1.00 83.56 92 LYS A O 1
ATOM 735 N N . SER A 1 93 ? 3.600 0.377 15.144 1.00 87.25 93 SER A N 1
ATOM 736 C CA . SER A 1 93 ? 4.346 -0.009 13.9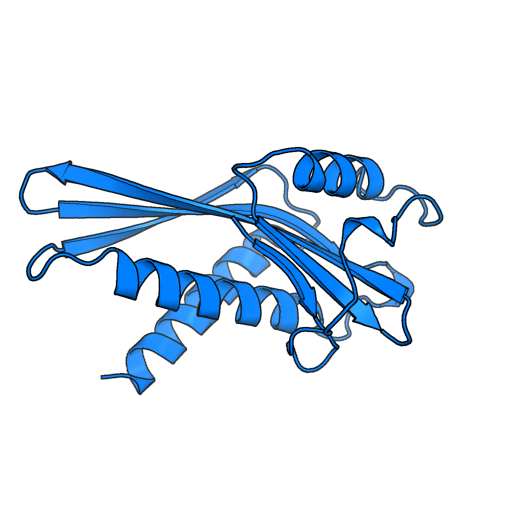27 1.00 87.25 93 SER A CA 1
ATOM 737 C C . SER A 1 93 ? 3.493 -0.622 12.800 1.00 87.25 93 SER A C 1
ATOM 739 O O . SER A 1 93 ? 4.034 -1.279 11.915 1.00 87.25 93 SER A O 1
ATOM 741 N N . LEU A 1 94 ? 2.178 -0.383 12.789 1.00 90.31 94 LEU A N 1
ATOM 742 C CA . LEU A 1 94 ? 1.252 -0.965 11.808 1.00 90.31 94 LEU A CA 1
ATOM 743 C C . LEU A 1 94 ? 1.509 -0.500 10.372 1.00 90.31 94 LEU A C 1
ATOM 745 O O . LEU A 1 94 ? 1.332 -1.265 9.428 1.00 90.31 94 LEU A O 1
ATOM 749 N N . SER A 1 95 ? 2.020 0.720 10.205 1.00 88.69 95 SER A N 1
ATOM 750 C CA . SER A 1 95 ? 2.475 1.224 8.909 1.00 88.69 95 SER A CA 1
ATOM 751 C C . SER A 1 95 ? 3.565 0.341 8.290 1.00 88.69 95 SER A C 1
ATOM 753 O O . SER A 1 95 ? 3.613 0.205 7.073 1.00 88.69 95 SER A O 1
ATOM 755 N N . LYS A 1 96 ? 4.383 -0.363 9.086 1.00 90.50 96 LYS A N 1
ATOM 756 C CA . LYS A 1 96 ? 5.388 -1.300 8.553 1.00 90.50 96 LYS A CA 1
ATOM 757 C C . LYS A 1 96 ? 4.775 -2.558 7.942 1.00 90.50 96 LYS A C 1
ATOM 759 O O . LYS A 1 96 ? 5.381 -3.136 7.047 1.00 90.50 96 LYS A O 1
ATOM 764 N N . ILE A 1 97 ? 3.602 -2.983 8.412 1.00 94.19 97 ILE A N 1
ATOM 765 C CA . ILE A 1 97 ? 2.884 -4.133 7.845 1.00 94.19 97 ILE A CA 1
ATOM 766 C C . ILE A 1 97 ? 2.405 -3.770 6.438 1.00 94.19 97 ILE A C 1
ATOM 768 O O . ILE A 1 97 ? 2.700 -4.487 5.484 1.00 94.19 97 ILE A O 1
ATOM 772 N N . LEU A 1 98 ? 1.767 -2.602 6.303 1.00 94.19 98 LEU A N 1
ATOM 773 C CA . LEU A 1 98 ? 1.361 -2.046 5.011 1.00 94.19 98 LEU A CA 1
ATOM 774 C C . LEU A 1 98 ? 2.574 -1.847 4.086 1.00 94.19 98 LEU A C 1
ATOM 776 O O . LEU A 1 98 ? 2.544 -2.284 2.940 1.00 94.19 98 LEU A O 1
ATOM 780 N N . ALA A 1 99 ? 3.667 -1.260 4.585 1.00 93.00 99 ALA A N 1
ATOM 781 C CA . ALA A 1 99 ? 4.878 -1.042 3.792 1.00 93.00 99 ALA A CA 1
ATOM 782 C C . ALA A 1 99 ? 5.498 -2.359 3.299 1.00 93.00 99 ALA A C 1
ATOM 784 O O . ALA A 1 99 ? 5.921 -2.455 2.150 1.00 93.00 99 ALA A O 1
ATOM 785 N N . ARG A 1 100 ? 5.521 -3.396 4.147 1.00 94.62 100 ARG A N 1
ATOM 786 C CA . ARG A 1 100 ? 6.003 -4.728 3.765 1.00 94.62 100 ARG A CA 1
ATOM 787 C C . ARG A 1 100 ? 5.128 -5.358 2.688 1.00 94.62 100 ARG A C 1
ATOM 789 O O . ARG A 1 100 ? 5.678 -5.938 1.759 1.00 94.62 100 ARG A O 1
ATOM 796 N N . TYR A 1 101 ? 3.806 -5.236 2.800 1.00 95.69 101 TYR A N 1
ATOM 797 C CA . TYR A 1 101 ? 2.885 -5.733 1.779 1.00 95.69 101 TYR A CA 1
ATOM 798 C C . TYR A 1 101 ? 3.164 -5.072 0.422 1.00 95.69 101 TYR A C 1
ATOM 800 O O . TYR A 1 101 ? 3.409 -5.762 -0.563 1.00 95.69 101 TYR A O 1
ATOM 808 N N . VAL A 1 102 ? 3.239 -3.737 0.395 1.00 94.12 102 VAL A N 1
ATOM 809 C CA . VAL A 1 102 ? 3.544 -2.976 -0.828 1.00 94.12 102 VAL A CA 1
ATOM 810 C C . VAL A 1 102 ? 4.919 -3.348 -1.396 1.00 94.12 102 VAL A C 1
ATOM 812 O O . VAL A 1 102 ? 5.056 -3.492 -2.604 1.00 94.12 102 VAL A O 1
ATOM 815 N N . ALA A 1 103 ? 5.932 -3.561 -0.551 1.00 93.12 103 ALA A N 1
ATOM 816 C CA . ALA A 1 103 ? 7.263 -3.981 -0.995 1.00 93.12 103 ALA A CA 1
ATOM 817 C C . ALA A 1 103 ? 7.271 -5.378 -1.642 1.00 93.12 103 ALA A C 1
ATOM 819 O O . ALA A 1 103 ? 7.985 -5.595 -2.620 1.00 93.12 103 ALA A O 1
ATOM 820 N N . CYS A 1 104 ? 6.483 -6.323 -1.118 1.00 92.81 104 CYS A N 1
ATOM 821 C CA . CYS A 1 104 ? 6.309 -7.636 -1.742 1.00 92.81 104 CYS A CA 1
ATOM 822 C C . CYS A 1 104 ? 5.616 -7.518 -3.105 1.00 92.81 104 CYS A C 1
ATOM 824 O O . CYS A 1 104 ? 6.069 -8.130 -4.067 1.00 92.81 104 CYS A O 1
ATOM 826 N N . GLU A 1 105 ? 4.569 -6.698 -3.203 1.00 92.56 105 GLU A N 1
ATOM 827 C CA . GLU A 1 105 ? 3.868 -6.443 -4.467 1.00 92.56 105 GLU A CA 1
ATOM 828 C C . GLU A 1 105 ? 4.776 -5.766 -5.500 1.00 92.56 105 GLU A C 1
ATOM 830 O O . GLU A 1 105 ? 4.729 -6.119 -6.672 1.00 92.56 105 GLU A O 1
ATOM 835 N N . LEU A 1 106 ? 5.638 -4.834 -5.077 1.00 90.81 106 LEU A N 1
ATOM 836 C CA . LEU A 1 106 ? 6.628 -4.207 -5.956 1.00 90.81 106 LEU A CA 1
ATOM 837 C C . LEU A 1 106 ? 7.629 -5.238 -6.495 1.00 90.81 106 LEU A C 1
ATOM 839 O O . LEU A 1 106 ? 7.951 -5.220 -7.677 1.00 90.81 106 LEU A O 1
ATOM 843 N N . LEU A 1 107 ? 8.085 -6.162 -5.645 1.00 89.88 107 LEU A N 1
ATOM 844 C CA . LEU A 1 107 ? 8.984 -7.244 -6.049 1.00 89.88 107 LEU A CA 1
ATOM 845 C C . LEU A 1 107 ? 8.325 -8.204 -7.050 1.00 89.88 107 LEU A C 1
ATOM 847 O O . LEU A 1 107 ? 8.975 -8.657 -7.991 1.00 89.88 107 LEU A O 1
ATOM 851 N N . GLU A 1 108 ? 7.047 -8.529 -6.849 1.00 89.62 108 GLU A N 1
ATOM 852 C CA . GLU A 1 108 ? 6.263 -9.324 -7.802 1.00 89.62 108 GLU A CA 1
ATOM 853 C C . GLU A 1 108 ? 6.075 -8.583 -9.128 1.00 89.62 108 GLU A C 1
ATOM 855 O O . GLU A 1 108 ? 6.277 -9.171 -10.190 1.00 89.62 108 GLU A O 1
ATOM 860 N N . PHE A 1 109 ? 5.741 -7.292 -9.063 1.00 87.50 109 PHE A N 1
ATOM 861 C CA . PHE A 1 109 ? 5.563 -6.438 -10.231 1.00 87.50 109 PHE A CA 1
ATOM 862 C C . PHE A 1 109 ? 6.855 -6.341 -11.052 1.00 87.50 109 PHE A C 1
ATOM 864 O O . PHE A 1 109 ? 6.830 -6.627 -12.246 1.00 87.50 109 PHE A O 1
ATOM 871 N N . GLU A 1 110 ? 7.993 -6.062 -10.410 1.00 85.38 110 GLU A N 1
ATOM 872 C CA . GLU A 1 110 ? 9.317 -6.069 -11.045 1.00 85.38 110 GLU A CA 1
ATOM 873 C C . GLU A 1 110 ? 9.621 -7.406 -11.725 1.00 85.38 110 GLU A C 1
ATOM 875 O O . GLU A 1 110 ? 9.950 -7.431 -12.906 1.00 85.38 110 GLU A O 1
ATOM 880 N N . SER A 1 111 ? 9.422 -8.521 -11.019 1.00 82.69 111 SER A N 1
ATOM 881 C CA . SER A 1 111 ? 9.698 -9.857 -11.567 1.00 82.69 111 SER A CA 1
ATOM 882 C C . SER A 1 111 ? 8.833 -10.188 -12.791 1.00 82.69 111 SER A C 1
ATOM 884 O O . SER A 1 111 ? 9.244 -10.963 -13.651 1.00 82.69 111 SER A O 1
ATOM 886 N N . SER A 1 112 ? 7.616 -9.641 -12.858 1.00 80.44 112 SER A N 1
ATOM 887 C CA . SER A 1 112 ? 6.702 -9.844 -13.988 1.00 80.44 112 SER A CA 1
ATOM 888 C C . SER A 1 112 ? 7.004 -8.953 -15.193 1.00 80.44 112 SER A C 1
ATOM 890 O O . SER A 1 112 ? 6.556 -9.253 -16.299 1.00 80.44 112 SER A O 1
ATOM 89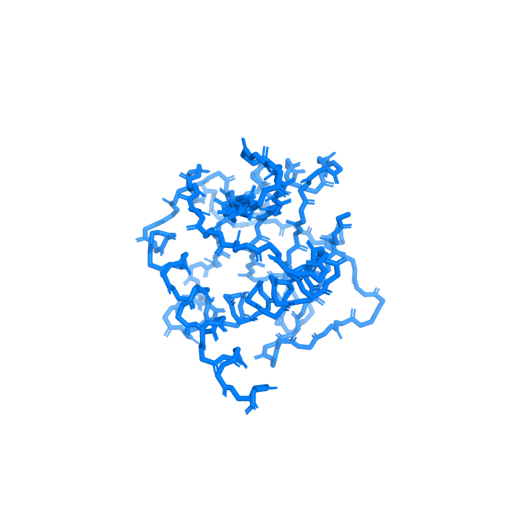2 N N . ASP A 1 113 ? 7.749 -7.871 -14.975 1.00 70.69 113 ASP A N 1
ATOM 893 C CA . ASP A 1 113 ? 7.894 -6.760 -15.913 1.00 70.69 113 ASP A CA 1
ATOM 894 C C . ASP A 1 113 ? 9.376 -6.454 -16.231 1.00 70.69 113 ASP A C 1
ATOM 896 O O . ASP A 1 113 ? 9.702 -5.381 -16.745 1.00 70.69 113 ASP A O 1
ATOM 900 N N . GLU A 1 114 ? 10.281 -7.395 -15.921 1.00 64.69 114 GLU A N 1
ATOM 901 C CA . GLU A 1 114 ? 11.682 -7.444 -16.361 1.00 64.69 114 GLU A CA 1
ATOM 902 C C . GLU A 1 114 ? 11.808 -8.291 -17.649 1.00 64.69 114 GLU A C 1
ATOM 904 O O . GLU A 1 114 ? 11.850 -9.525 -17.593 1.00 64.69 114 GLU A O 1
ATOM 909 N N . PRO A 1 115 ? 11.931 -7.679 -18.845 1.00 56.75 115 PRO A N 1
ATOM 910 C CA . PRO A 1 115 ? 12.492 -8.363 -20.002 1.00 56.75 115 PRO A CA 1
ATOM 911 C C . PRO A 1 115 ? 13.977 -8.632 -19.744 1.00 56.75 115 PRO A C 1
ATOM 913 O O . PRO A 1 115 ? 14.693 -7.756 -19.251 1.00 56.75 115 PRO A O 1
ATOM 916 N N . CYS A 1 116 ? 14.468 -9.818 -20.111 1.00 51.78 116 CYS A N 1
ATOM 917 C CA . CYS A 1 116 ? 15.876 -10.175 -19.939 1.00 51.78 116 CYS A CA 1
ATOM 918 C C . CYS A 1 116 ? 16.808 -9.110 -20.559 1.00 51.78 116 CYS A C 1
ATOM 920 O O . CYS A 1 116 ? 16.897 -9.013 -21.781 1.00 51.78 116 CYS A O 1
ATOM 922 N N . GLY A 1 117 ? 17.524 -8.348 -19.722 1.00 53.38 117 GLY A N 1
ATOM 923 C CA . GLY A 1 117 ? 18.648 -7.495 -20.138 1.00 53.38 117 GLY A CA 1
ATOM 924 C C . GLY A 1 117 ? 18.490 -5.975 -19.986 1.00 53.38 117 GLY A C 1
ATOM 925 O O . GLY A 1 117 ? 19.446 -5.267 -20.294 1.00 53.38 117 GLY A O 1
ATOM 926 N N . CYS A 1 118 ? 17.357 -5.454 -19.505 1.00 55.03 118 CYS A N 1
ATOM 927 C CA . CYS A 1 118 ? 17.185 -4.005 -19.294 1.00 55.03 118 CYS A CA 1
ATOM 928 C C . CYS A 1 118 ? 17.685 -3.555 -17.911 1.00 55.03 118 CYS A C 1
ATOM 930 O O . CYS A 1 118 ? 17.490 -4.258 -16.922 1.00 55.03 118 CYS A O 1
ATOM 932 N N . HIS A 1 119 ? 18.289 -2.365 -17.825 1.00 58.41 119 HIS A N 1
ATOM 933 C CA . HIS A 1 119 ? 18.543 -1.724 -16.528 1.00 58.41 119 HIS A CA 1
ATOM 934 C C . HIS A 1 119 ? 17.250 -1.095 -16.000 1.00 58.41 119 HIS A C 1
ATOM 936 O O . HIS A 1 119 ? 16.572 -0.371 -16.735 1.00 58.41 119 HIS A O 1
ATOM 942 N N . LEU A 1 120 ? 16.924 -1.377 -14.735 1.00 56.38 120 LEU A N 1
ATOM 943 C CA . LEU A 1 120 ? 15.736 -0.854 -14.069 1.00 56.38 120 LEU A CA 1
ATOM 944 C C . LEU A 1 120 ? 16.106 0.244 -13.068 1.00 56.38 120 LEU A C 1
ATOM 946 O O . LEU A 1 120 ? 16.864 0.012 -12.123 1.00 56.38 120 LEU A O 1
ATOM 950 N N . THR A 1 121 ? 15.525 1.426 -13.259 1.00 64.88 121 THR A N 1
ATOM 951 C CA . THR A 1 121 ? 15.650 2.558 -12.334 1.00 64.88 121 THR A CA 1
ATOM 952 C C . THR A 1 121 ? 14.347 2.740 -11.566 1.00 64.88 121 THR A C 1
ATOM 954 O O . THR A 1 121 ? 13.269 2.735 -12.159 1.00 64.88 121 THR A O 1
ATOM 957 N N . HIS A 1 122 ? 14.440 2.921 -10.246 1.00 60.62 122 HIS A N 1
ATOM 958 C CA . HIS A 1 122 ? 13.279 3.145 -9.389 1.00 60.62 122 HIS A CA 1
ATOM 959 C C . HIS A 1 122 ? 13.104 4.623 -9.047 1.00 60.62 122 HIS A C 1
ATOM 961 O O . HIS A 1 122 ? 14.015 5.247 -8.501 1.00 60.62 122 HIS A O 1
ATOM 967 N N . GLU A 1 123 ? 11.905 5.150 -9.277 1.00 63.44 123 GLU A N 1
ATOM 968 C CA . GLU A 1 123 ? 11.519 6.492 -8.838 1.00 63.44 123 GLU A CA 1
ATOM 969 C C . GLU A 1 123 ? 10.298 6.445 -7.920 1.00 63.44 123 GLU A C 1
ATOM 971 O O . GLU A 1 123 ? 9.484 5.518 -7.959 1.00 63.44 123 GLU A O 1
ATOM 976 N N . SER A 1 124 ? 10.165 7.453 -7.059 1.00 58.06 124 SER A N 1
ATOM 977 C CA . SER A 1 124 ? 9.056 7.534 -6.115 1.00 58.06 124 SER A CA 1
ATOM 978 C C . SER A 1 124 ? 8.361 8.883 -6.161 1.00 58.06 124 SER A C 1
ATOM 980 O O . SER A 1 124 ? 9.003 9.913 -5.952 1.00 58.06 124 SER A O 1
ATOM 982 N N . THR A 1 125 ? 7.044 8.866 -6.330 1.00 53.62 125 THR A N 1
ATOM 983 C CA . THR A 1 125 ? 6.185 10.046 -6.188 1.00 53.62 125 THR A CA 1
ATOM 984 C C . THR A 1 125 ? 5.229 9.848 -5.015 1.00 53.62 125 THR A C 1
ATOM 986 O O . THR A 1 125 ? 4.733 8.749 -4.772 1.00 53.62 125 THR A O 1
ATOM 989 N N . SER A 1 126 ? 4.993 10.897 -4.227 1.00 55.62 126 SER A N 1
ATOM 990 C CA . SER A 1 126 ? 4.058 10.853 -3.097 1.00 55.62 126 SER A CA 1
ATOM 991 C C . SER A 1 126 ? 3.092 12.017 -3.210 1.00 55.62 126 SER A C 1
ATOM 993 O O . SER A 1 126 ? 3.475 13.164 -2.987 1.00 55.62 126 SER A O 1
ATOM 995 N N . ASN A 1 127 ? 1.844 11.719 -3.555 1.00 49.38 127 ASN A N 1
ATOM 996 C CA . ASN A 1 127 ? 0.791 12.719 -3.638 1.00 49.38 127 ASN A CA 1
ATOM 997 C 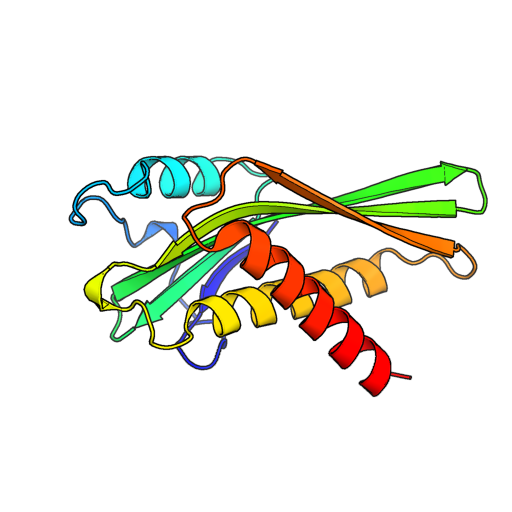C . ASN A 1 127 ? -0.072 12.609 -2.390 1.00 49.38 127 ASN A C 1
ATOM 999 O O . ASN A 1 127 ? -1.084 11.941 -2.399 1.00 49.38 127 ASN A O 1
ATOM 1003 N N . ILE A 1 128 ? 0.330 13.348 -1.356 1.00 48.88 128 ILE A N 1
ATOM 1004 C CA . ILE A 1 128 ? -0.359 13.517 -0.070 1.00 48.88 128 ILE A CA 1
ATOM 1005 C C . ILE A 1 128 ? 0.023 12.469 0.977 1.00 48.88 128 ILE A C 1
ATOM 1007 O O . ILE A 1 128 ? -0.168 11.264 0.895 1.00 48.88 128 ILE A O 1
ATOM 1011 N N . VAL A 1 129 ? 0.644 13.024 2.006 1.00 51.06 129 VAL A N 1
ATOM 1012 C CA . VAL A 1 129 ? 1.410 12.360 3.040 1.00 51.06 129 VAL A CA 1
ATOM 1013 C C . VAL A 1 129 ? 0.768 12.835 4.339 1.00 51.06 129 VAL A C 1
ATOM 1015 O O . VAL A 1 129 ? 0.924 13.996 4.718 1.00 51.06 129 VAL A O 1
ATOM 1018 N N . SER A 1 130 ? 0.036 11.958 5.037 1.00 56.34 130 SER A N 1
ATOM 1019 C CA . SER A 1 130 ? -0.138 12.122 6.491 1.00 56.34 130 SER A CA 1
ATOM 1020 C C . SER A 1 130 ? 1.259 12.252 7.127 1.00 56.34 130 SER A C 1
ATOM 1022 O O . SER A 1 130 ? 2.240 11.912 6.468 1.00 56.34 130 SER A O 1
ATOM 1024 N N . GLN A 1 131 ? 1.418 12.735 8.367 1.00 50.06 131 GLN A N 1
ATOM 1025 C CA . GLN A 1 131 ? 2.743 13.054 8.960 1.00 50.06 131 GLN A CA 1
ATOM 1026 C C . GLN A 1 131 ? 3.862 11.986 8.783 1.00 50.06 131 GLN A C 1
ATOM 1028 O O . GLN A 1 131 ? 5.037 12.310 8.952 1.00 50.06 131 GLN A O 1
ATOM 1033 N N . GLU A 1 132 ? 3.538 10.738 8.424 1.00 52.00 132 GLU A N 1
ATOM 1034 C CA . GLU A 1 132 ? 4.472 9.627 8.218 1.00 52.00 132 GLU A CA 1
ATOM 1035 C C . GLU A 1 132 ? 4.716 9.182 6.755 1.00 52.00 132 GLU A C 1
ATOM 1037 O O . GLU A 1 132 ? 5.641 8.411 6.512 1.00 52.00 132 GLU A O 1
ATOM 1042 N N . GLY A 1 133 ? 3.959 9.644 5.757 1.00 55.62 133 GLY A N 1
ATOM 1043 C CA . GLY A 1 133 ? 4.018 9.112 4.375 1.00 55.62 133 GLY A CA 1
ATOM 1044 C C . GLY A 1 133 ? 5.377 9.240 3.656 1.00 55.62 133 GLY A C 1
ATOM 1045 O O . GLY A 1 133 ? 5.782 8.316 2.957 1.00 55.62 133 GLY A O 1
ATOM 1046 N N . GLY A 1 134 ? 6.156 10.302 3.899 1.00 59.62 134 GLY A N 1
ATOM 1047 C CA . GLY A 1 134 ? 7.522 10.410 3.355 1.00 59.62 134 GLY A CA 1
ATOM 1048 C C . GLY A 1 134 ? 8.481 9.357 3.930 1.00 59.62 134 GLY A C 1
ATOM 1049 O O . GLY A 1 134 ? 9.386 8.886 3.244 1.00 59.62 134 GLY A O 1
ATOM 1050 N N . ARG A 1 135 ? 8.252 8.928 5.181 1.00 72.56 135 ARG A N 1
ATOM 1051 C CA . ARG A 1 135 ? 8.979 7.804 5.794 1.00 72.56 135 ARG A CA 1
ATOM 1052 C C . ARG A 1 135 ? 8.452 6.464 5.296 1.00 72.56 135 ARG A C 1
ATOM 1054 O O . ARG A 1 135 ? 9.242 5.545 5.123 1.00 72.56 135 ARG A O 1
ATOM 1061 N N . PHE A 1 136 ? 7.149 6.371 5.032 1.00 84.12 136 PHE A N 1
ATOM 1062 C CA . PHE A 1 136 ? 6.513 5.157 4.531 1.00 84.12 136 PHE A CA 1
ATOM 1063 C C . PHE A 1 136 ? 7.106 4.707 3.194 1.00 84.12 136 PHE A C 1
ATOM 1065 O O . PHE A 1 136 ? 7.484 3.548 3.064 1.00 84.12 136 PHE A O 1
ATOM 1072 N N . VAL A 1 137 ? 7.261 5.620 2.228 1.00 82.56 137 VAL A N 1
ATOM 1073 C CA . VAL A 1 137 ? 7.899 5.297 0.938 1.00 82.56 137 VAL A CA 1
ATOM 1074 C C . VAL A 1 137 ? 9.331 4.798 1.139 1.00 82.56 137 VAL A C 1
ATOM 1076 O O . VAL A 1 137 ? 9.719 3.776 0.575 1.00 82.56 137 VAL A O 1
ATOM 1079 N N . GLY A 1 138 ? 10.105 5.466 2.001 1.00 83.50 138 GLY A N 1
ATOM 1080 C CA . GLY A 1 138 ? 11.450 5.017 2.362 1.00 83.50 138 GLY A CA 1
ATOM 1081 C C . GLY A 1 138 ? 11.466 3.627 3.009 1.00 83.50 138 GLY A C 1
ATOM 1082 O O . GLY A 1 138 ? 12.353 2.825 2.724 1.00 83.50 138 GLY A O 1
ATOM 1083 N N . ASP A 1 139 ? 10.473 3.306 3.840 1.00 88.12 139 ASP A N 1
ATOM 1084 C CA . ASP A 1 139 ? 10.319 1.980 4.438 1.00 88.12 139 ASP A CA 1
ATOM 1085 C C . ASP A 1 139 ? 9.966 0.909 3.400 1.00 88.12 139 ASP A C 1
ATOM 1087 O O . ASP A 1 139 ? 10.568 -0.164 3.444 1.00 88.12 139 ASP A O 1
ATOM 1091 N N . VAL A 1 140 ? 9.069 1.200 2.450 1.00 90.12 140 VAL A N 1
ATOM 1092 C CA . VAL A 1 140 ? 8.753 0.305 1.321 1.00 90.12 140 VAL A CA 1
ATOM 1093 C C . VAL A 1 140 ? 10.030 -0.039 0.560 1.00 90.12 140 VAL A C 1
ATOM 1095 O O . VAL A 1 140 ? 10.364 -1.216 0.440 1.00 90.12 140 VAL A O 1
ATOM 1098 N N . TYR A 1 141 ? 10.793 0.968 0.126 1.00 87.31 141 TYR A N 1
ATOM 1099 C CA . TYR A 1 141 ? 12.026 0.747 -0.634 1.00 87.31 141 TYR A CA 1
ATOM 1100 C C . TYR A 1 141 ? 13.102 0.027 0.172 1.00 87.31 141 TYR A C 1
ATOM 1102 O O . TYR A 1 141 ? 13.747 -0.887 -0.332 1.00 87.31 141 TYR A O 1
ATOM 1110 N N . ARG A 1 142 ? 13.278 0.380 1.448 1.00 89.50 142 ARG A N 1
ATOM 1111 C CA . ARG A 1 142 ? 14.235 -0.308 2.322 1.00 89.50 142 ARG A CA 1
ATOM 1112 C C . ARG A 1 142 ? 13.895 -1.791 2.478 1.00 89.50 142 ARG A C 1
ATOM 1114 O O . ARG A 1 142 ? 14.801 -2.622 2.462 1.00 89.50 142 ARG A O 1
ATOM 1121 N N . ILE A 1 143 ? 12.613 -2.122 2.641 1.00 92.19 143 ILE A N 1
ATOM 1122 C CA . ILE A 1 143 ? 12.153 -3.513 2.740 1.00 92.19 143 ILE A CA 1
ATOM 1123 C C . ILE A 1 143 ? 12.328 -4.219 1.394 1.00 92.19 143 ILE A C 1
ATOM 1125 O O . ILE A 1 143 ? 12.881 -5.313 1.363 1.00 92.19 143 ILE A O 1
ATOM 1129 N N . PHE A 1 144 ? 11.916 -3.588 0.296 1.00 90.44 144 PHE A N 1
ATOM 1130 C CA . PHE A 1 144 ? 12.065 -4.113 -1.060 1.00 90.44 144 PHE A CA 1
ATOM 1131 C C . PHE A 1 144 ? 13.525 -4.464 -1.383 1.00 90.44 144 PHE A C 1
ATOM 1133 O O . PHE A 1 144 ? 13.810 -5.609 -1.731 1.00 90.44 144 PHE A O 1
ATOM 1140 N N . SER A 1 145 ? 14.471 -3.548 -1.154 1.00 88.44 145 SER A N 1
ATOM 1141 C CA . SER A 1 145 ? 15.902 -3.799 -1.381 1.00 88.44 145 SER A CA 1
ATOM 1142 C C . SER A 1 145 ? 16.436 -4.959 -0.530 1.00 88.44 145 SER A C 1
ATOM 1144 O O . SER A 1 145 ? 17.228 -5.777 -1.006 1.00 88.44 145 SER A O 1
ATOM 1146 N N . ALA A 1 146 ? 15.977 -5.076 0.722 1.00 90.06 146 ALA A N 1
ATOM 1147 C CA . ALA A 1 146 ? 16.340 -6.193 1.591 1.00 90.06 146 ALA A CA 1
ATOM 1148 C C . ALA A 1 146 ? 15.779 -7.532 1.076 1.00 90.06 146 ALA A C 1
ATOM 1150 O O . ALA A 1 146 ? 16.499 -8.528 1.061 1.00 90.06 146 ALA A O 1
ATOM 1151 N N . LEU A 1 147 ? 14.524 -7.557 0.612 1.00 87.62 147 LEU A N 1
ATOM 1152 C CA . LEU A 1 147 ? 13.900 -8.745 0.020 1.00 87.62 147 LEU A CA 1
ATOM 1153 C C . LEU A 1 147 ? 14.598 -9.173 -1.275 1.00 87.62 147 LEU A C 1
ATOM 1155 O O . LEU A 1 147 ? 14.813 -10.368 -1.476 1.00 87.62 147 LEU A O 1
ATOM 1159 N N . LYS A 1 148 ? 14.992 -8.212 -2.121 1.00 82.62 148 LYS A N 1
ATOM 1160 C CA . LYS A 1 148 ? 15.717 -8.476 -3.370 1.00 82.62 148 LYS A CA 1
ATOM 1161 C C . LYS A 1 148 ? 17.062 -9.150 -3.099 1.00 82.62 148 LYS A C 1
ATOM 1163 O O . LYS A 1 148 ? 17.383 -10.135 -3.747 1.00 82.62 148 LYS A O 1
ATOM 1168 N N . THR A 1 149 ? 17.786 -8.705 -2.071 1.00 79.44 149 THR A N 1
ATOM 1169 C CA . THR A 1 149 ? 19.094 -9.276 -1.685 1.00 79.44 149 THR A CA 1
ATOM 1170 C C . THR A 1 149 ? 19.006 -10.738 -1.224 1.00 79.44 149 THR A C 1
ATOM 1172 O O . THR A 1 149 ? 19.963 -11.482 -1.378 1.00 79.44 149 THR A O 1
ATOM 1175 N N . ILE A 1 150 ? 17.870 -11.169 -0.664 1.00 72.06 150 ILE A N 1
ATOM 1176 C CA . ILE A 1 150 ? 17.676 -12.548 -0.175 1.00 72.06 150 ILE A CA 1
ATOM 1177 C C . ILE A 1 150 ? 17.343 -13.521 -1.320 1.00 72.06 150 ILE A C 1
ATOM 1179 O O . ILE A 1 150 ? 17.536 -14.726 -1.174 1.00 72.06 150 ILE A O 1
ATOM 1183 N N . LYS A 1 151 ? 16.818 -13.018 -2.446 1.00 53.97 151 LYS A N 1
ATOM 1184 C CA . LYS A 1 151 ? 16.438 -13.833 -3.612 1.00 53.97 151 LYS A CA 1
ATOM 1185 C C . LYS A 1 151 ? 17.574 -14.046 -4.629 1.00 53.97 151 LYS A C 1
ATOM 1187 O O . LYS A 1 151 ? 17.339 -14.774 -5.591 1.00 53.97 151 LYS A O 1
ATOM 1192 N N . VAL A 1 152 ? 18.747 -13.428 -4.436 1.00 45.56 152 VAL A N 1
ATOM 1193 C CA . VAL A 1 152 ? 19.945 -13.588 -5.291 1.00 45.56 152 VAL A CA 1
ATOM 1194 C C . VAL A 1 152 ? 20.847 -14.696 -4.761 1.00 45.56 152 VAL A C 1
ATOM 1196 O O . VAL A 1 152 ? 21.103 -14.706 -3.537 1.00 45.56 152 VAL A O 1
#

Foldseek 3Di:
DAFFEAELQLHTDPPDGLVVAFCPPAPCVQVQRVLSVVLVPDPQKYKYFYDDPNHTFWIWIWHWDKDAPDPAEMEIEIETEDTDGGPVCPPVCSLLSNLLNLLVVVLVVCVVPDDPGHDYHYHYDYNDYDVCRVVSVVSSVVNNVVVVVVVD

pLDDT: mean 82.75, std 13.17, range [45.56, 97.81]